Protein AF-A0A5C3KL02-F1 (afdb_monomer)

Sequence (152 aa):
DPYFGQQELANLCSTYLIKAFRCQEQTAKSVALRQPKLPIFIAQVIHITGAPLKVVMAALILLQRFRTLLPEDSHESYSGHSLFMGGLMLACSDPHLQAMVSGNARSAAYWNEISLFSETELDDIFNNLYEELDGNIVVFPSYAAALEKLNN

Solvent-accessible surface area (backbone atoms only — not comparable to full-atom values): 8443 Å² total; per-residue (Å²): 111,84,27,70,88,30,52,70,63,16,46,51,53,40,52,46,39,31,70,77,42,61,21,55,61,67,48,76,64,39,56,75,59,68,46,62,48,36,40,42,40,47,12,47,49,40,60,75,57,60,52,44,70,72,44,56,51,36,10,51,51,52,45,51,54,50,57,72,73,49,64,90,85,60,82,72,69,48,56,40,63,54,52,53,50,26,23,40,46,44,24,48,62,17,80,91,40,39,91,64,43,55,87,54,62,82,38,48,67,56,51,22,76,72,65,61,45,53,46,68,57,48,51,50,41,38,49,53,54,36,57,75,45,72,66,66,53,75,77,66,66,66,59,55,58,50,52,57,64,71,78,108

Nearest PDB structures (foldseek):
  2pk9-assembly1_B  TM=7.103E-01  e=1.381E-02  Saccharomyces cerevisiae
  7kjs-assembly1_B  TM=5.691E-01  e=6.080E-01  Homo sapiens
  7unf-assembly1_7  TM=1.754E-01  e=1.114E+00  Homo sapiens
  3j9t-assembly1_T  TM=2.192E-01  e=6.515E+00  Saccharomyces cerevisiae

Radius of gyration: 15.32 Å; Cα contacts (8 Å, |Δi|>4): 182; chains: 1; bounding box: 38×43×37 Å

Secondary structure (DSSP, 8-state):
-TTTT-HHHHHHHHHHHHHHH---SS-HHHHHTTPPPHHHHHHHHHHHHT--HHHHHHHHHHHHHHHHHS-TT--PPPPHHHHHHHHHHHHHHSTTTGGGS-GGGG-HHHHHHHH---HHHHHHHHHHHHHHTTT-----HHHHHHHHTT--

Mean predicted aligned error: 4.88 Å

Foldseek 3Di:
DLLLPCQVVLCVLLVLCCVLQVEDQDDPVCVVLVHHGRSSLLSQLCVVFVQDPVLQVLLSVLVVVLSVLDDPPDPDHDHSLLSSLQSSLLSCVAPVCVVRTDPCSPPLVVSCVSRVDHSVSSVVSNVVSCVSNVNPSHDCVVVVVVVVVVVD

Structure (mmCIF, N/CA/C/O backbone):
data_AF-A0A5C3KL02-F1
#
_entry.id   AF-A0A5C3KL02-F1
#
loop_
_atom_site.group_PDB
_atom_site.id
_atom_site.type_symbol
_atom_site.label_atom_id
_atom_site.label_alt_id
_atom_site.label_comp_id
_atom_site.label_asym_id
_atom_site.label_entity_id
_atom_site.label_seq_id
_atom_site.pdbx_PDB_ins_code
_atom_site.Cartn_x
_atom_site.Cartn_y
_atom_site.Cartn_z
_atom_site.occupancy
_atom_site.B_iso_or_equiv
_atom_site.auth_seq_id
_atom_site.auth_comp_id
_atom_site.auth_asym_id
_atom_site.auth_atom_id
_atom_site.pdbx_PDB_model_num
ATOM 1 N N . ASP A 1 1 ? 2.722 19.815 -9.055 1.00 93.19 1 ASP A N 1
ATOM 2 C CA . ASP A 1 1 ? 1.354 19.651 -8.503 1.00 93.19 1 ASP A CA 1
ATOM 3 C C . ASP A 1 1 ? 1.407 18.695 -7.304 1.00 93.19 1 ASP A C 1
ATOM 5 O O . ASP A 1 1 ? 2.408 17.996 -7.180 1.00 93.19 1 ASP A O 1
ATOM 9 N N . PRO A 1 2 ? 0.400 18.659 -6.409 1.00 92.31 2 PRO A N 1
ATOM 10 C CA . PRO A 1 2 ? 0.409 17.792 -5.221 1.00 92.31 2 PRO A CA 1
ATOM 11 C C . PRO A 1 2 ? 0.472 16.286 -5.511 1.00 92.31 2 PRO A C 1
ATOM 13 O O . PRO A 1 2 ? 0.789 15.515 -4.611 1.00 92.31 2 PRO A O 1
ATOM 16 N N . TYR A 1 3 ? 0.159 15.870 -6.741 1.00 96.81 3 TYR A N 1
ATOM 17 C CA . TYR A 1 3 ? 0.199 14.479 -7.174 1.00 96.81 3 TYR A CA 1
ATOM 18 C C . TYR A 1 3 ? 1.522 14.103 -7.849 1.00 96.81 3 TYR A C 1
ATOM 20 O O . TYR A 1 3 ? 1.690 12.945 -8.210 1.00 96.81 3 TYR A O 1
ATOM 28 N N . PHE A 1 4 ? 2.462 15.034 -8.043 1.00 95.69 4 PHE A N 1
ATOM 29 C CA . PHE A 1 4 ? 3.753 14.760 -8.690 1.00 95.69 4 PHE A CA 1
ATOM 30 C C . PHE A 1 4 ? 3.607 14.051 -10.054 1.00 95.69 4 PHE A C 1
ATOM 32 O O . PHE A 1 4 ? 4.388 13.163 -10.394 1.00 95.69 4 PHE A O 1
ATOM 39 N N . GLY A 1 5 ? 2.562 14.397 -10.817 1.00 96.00 5 GLY A N 1
ATOM 40 C CA . GLY A 1 5 ? 2.234 13.742 -12.090 1.00 96.00 5 GLY A CA 1
ATOM 41 C C . GLY A 1 5 ? 1.589 12.350 -11.977 1.00 96.00 5 GLY A C 1
ATOM 42 O O . GLY A 1 5 ? 1.306 11.737 -12.999 1.00 96.00 5 GLY A O 1
ATOM 43 N N . GLN A 1 6 ? 1.305 11.854 -10.768 1.00 97.31 6 GLN A N 1
ATOM 44 C CA . GLN A 1 6 ? 0.710 10.533 -10.505 1.00 97.31 6 GLN A CA 1
ATOM 45 C C . GLN A 1 6 ? -0.816 10.573 -10.318 1.00 97.31 6 GLN A C 1
ATOM 47 O O . GLN A 1 6 ? -1.394 9.644 -9.760 1.00 97.31 6 GLN A O 1
ATOM 52 N N . GLN A 1 7 ? -1.494 11.648 -10.737 1.00 97.56 7 GLN A N 1
ATOM 53 C CA . GLN A 1 7 ? -2.900 11.889 -10.386 1.00 97.56 7 GLN A CA 1
ATOM 54 C C . GLN A 1 7 ? -3.844 10.766 -10.826 1.00 97.56 7 GLN A C 1
ATOM 56 O O . GLN A 1 7 ? -4.669 10.313 -10.034 1.00 97.56 7 GLN A O 1
ATOM 61 N N . GLU A 1 8 ? -3.731 10.306 -12.070 1.00 97.50 8 GLU A N 1
ATOM 62 C CA . GLU A 1 8 ? -4.598 9.249 -12.600 1.00 97.50 8 GLU A CA 1
ATOM 63 C C . GLU A 1 8 ? -4.403 7.932 -11.842 1.00 97.50 8 GLU A C 1
ATOM 65 O O . GLU A 1 8 ? -5.371 7.338 -11.363 1.00 97.50 8 GLU A O 1
ATOM 70 N N . LEU A 1 9 ? -3.146 7.517 -11.663 1.00 97.88 9 LEU A N 1
ATOM 71 C CA . LEU A 1 9 ? -2.805 6.276 -10.975 1.00 97.88 9 LEU A CA 1
ATOM 72 C C . LEU A 1 9 ? -3.187 6.322 -9.491 1.00 97.88 9 LEU A C 1
ATOM 74 O O . LEU A 1 9 ? -3.760 5.369 -8.962 1.00 97.88 9 LEU A O 1
ATOM 78 N N . ALA A 1 10 ? -2.928 7.442 -8.823 1.00 98.31 10 ALA A N 1
ATOM 79 C CA . ALA A 1 10 ? -3.274 7.626 -7.423 1.00 98.31 10 ALA A CA 1
ATOM 80 C C . ALA A 1 10 ? -4.787 7.615 -7.185 1.00 98.31 10 ALA A C 1
ATOM 82 O O . ALA A 1 10 ? -5.248 6.996 -6.226 1.00 98.31 10 ALA A O 1
ATOM 83 N N . ASN A 1 11 ? -5.563 8.243 -8.074 1.00 98.19 11 ASN A N 1
ATOM 84 C CA . ASN A 1 11 ? -7.024 8.225 -8.004 1.00 98.19 11 ASN A CA 1
ATOM 85 C C . ASN A 1 11 ? -7.604 6.840 -8.297 1.00 98.19 11 ASN A C 1
ATOM 87 O O . ASN A 1 11 ? -8.580 6.448 -7.657 1.00 98.19 11 ASN A O 1
ATOM 91 N N . LEU A 1 12 ? -7.005 6.085 -9.223 1.00 98.31 12 LEU A N 1
ATOM 92 C CA . LEU A 1 12 ? -7.374 4.690 -9.466 1.00 98.31 12 LEU A CA 1
ATOM 93 C C . LEU A 1 12 ? -7.191 3.857 -8.190 1.00 98.31 12 LEU A C 1
ATOM 95 O O . LEU A 1 12 ? -8.131 3.194 -7.745 1.00 98.31 12 LEU A O 1
ATOM 99 N N . CYS A 1 13 ? -6.007 3.941 -7.578 1.00 98.50 13 CYS A N 1
ATOM 100 C CA . CYS A 1 13 ? -5.686 3.207 -6.357 1.00 98.50 13 CYS A CA 1
ATOM 101 C C . CYS A 1 13 ? -6.604 3.616 -5.196 1.00 98.50 13 CYS A C 1
ATOM 103 O O . CYS A 1 13 ? -7.216 2.755 -4.568 1.00 98.50 13 CYS A O 1
ATOM 105 N N . SER A 1 14 ? -6.755 4.917 -4.926 1.00 98.31 14 SER A N 1
ATOM 106 C CA . SER A 1 14 ? -7.583 5.401 -3.813 1.00 98.31 14 SER A CA 1
ATOM 107 C C . SER A 1 14 ? -9.056 5.026 -3.989 1.00 98.31 14 SER A C 1
ATOM 109 O O . SER A 1 14 ? -9.677 4.536 -3.048 1.00 98.31 14 SER A O 1
ATOM 111 N N . THR A 1 15 ? -9.604 5.171 -5.201 1.00 98.12 15 THR A N 1
ATOM 112 C CA . THR A 1 15 ? -10.994 4.803 -5.509 1.00 98.12 15 THR A CA 1
ATOM 113 C C . THR A 1 15 ? -11.229 3.314 -5.298 1.00 98.12 15 THR A C 1
ATOM 115 O O . THR A 1 15 ? -12.259 2.932 -4.740 1.00 98.12 15 THR A O 1
ATOM 118 N N . TYR A 1 16 ? -10.284 2.472 -5.726 1.00 97.88 16 TYR A N 1
ATOM 119 C CA . TYR A 1 16 ? -10.351 1.036 -5.488 1.00 97.88 16 TYR A CA 1
ATOM 120 C C . TYR A 1 16 ? -10.384 0.724 -3.987 1.00 97.88 16 TYR A C 1
ATOM 122 O O . TYR A 1 16 ? -11.303 0.040 -3.539 1.00 97.88 16 TYR A O 1
ATOM 130 N N . LEU A 1 17 ? -9.455 1.280 -3.201 1.00 97.44 17 LEU A N 1
ATOM 131 C CA . LEU A 1 17 ? -9.375 1.034 -1.756 1.00 97.44 17 LEU A CA 1
ATOM 132 C C . LEU A 1 17 ? -10.655 1.466 -1.031 1.00 97.44 17 LEU A C 1
ATOM 134 O O . LEU A 1 17 ? -11.220 0.704 -0.249 1.00 97.44 17 LEU A O 1
ATOM 138 N N . ILE A 1 18 ? -11.164 2.659 -1.344 1.00 96.12 18 ILE A N 1
ATOM 139 C CA . ILE A 1 18 ? -12.400 3.189 -0.755 1.00 96.12 18 ILE A CA 1
ATOM 140 C C . ILE A 1 18 ? -13.591 2.286 -1.088 1.00 96.12 18 ILE A C 1
ATOM 142 O O . ILE A 1 18 ? -14.383 1.965 -0.205 1.00 96.12 18 ILE A O 1
ATOM 146 N N . LYS A 1 19 ? -13.727 1.839 -2.341 1.00 94.62 19 LYS A N 1
ATOM 147 C CA . LYS A 1 19 ? -14.871 1.011 -2.752 1.00 94.62 19 LYS A CA 1
ATOM 148 C C . LYS A 1 19 ? -14.783 -0.427 -2.245 1.00 94.62 19 LYS A C 1
ATOM 150 O O . LYS A 1 19 ? -15.787 -0.959 -1.783 1.00 94.62 19 LYS A O 1
ATOM 155 N N . ALA A 1 20 ? -13.613 -1.053 -2.338 1.00 94.44 20 ALA A N 1
ATOM 156 C CA . ALA A 1 20 ? -13.433 -2.464 -2.003 1.00 94.44 20 ALA A CA 1
ATOM 157 C C . ALA A 1 20 ? -13.397 -2.707 -0.486 1.00 94.44 20 ALA A C 1
ATOM 159 O O . ALA A 1 20 ? -13.959 -3.697 -0.018 1.00 94.44 20 ALA A O 1
ATOM 160 N N . PHE A 1 21 ? -12.787 -1.790 0.272 1.00 94.56 21 PHE A N 1
ATOM 161 C CA . PHE A 1 21 ? -12.525 -1.943 1.709 1.00 94.56 21 PHE A CA 1
ATOM 162 C C . PHE A 1 21 ? -13.256 -0.924 2.586 1.00 94.56 21 PHE A C 1
ATOM 164 O O . PHE A 1 21 ? -13.016 -0.868 3.791 1.00 94.56 21 PHE A O 1
ATOM 171 N N . ARG A 1 22 ? -14.130 -0.094 1.995 1.00 93.06 22 ARG A N 1
ATOM 172 C CA . ARG A 1 22 ? -14.873 0.967 2.700 1.00 93.06 22 ARG A CA 1
ATOM 173 C C . ARG A 1 22 ? -13.950 1.944 3.445 1.00 93.06 22 ARG A C 1
ATOM 175 O O . ARG A 1 22 ? -14.338 2.524 4.456 1.00 93.06 22 ARG A O 1
ATOM 182 N N . CYS A 1 23 ? -12.726 2.132 2.945 1.00 94.06 23 CYS A N 1
ATOM 183 C CA . CYS A 1 23 ? -11.751 3.032 3.548 1.00 94.06 23 CYS A CA 1
ATOM 184 C C . CYS A 1 23 ? -12.234 4.483 3.527 1.00 94.06 23 CYS A C 1
ATOM 186 O O . CYS A 1 23 ? -12.869 4.939 2.576 1.00 94.06 23 CYS A O 1
ATOM 188 N N . GLN A 1 24 ? -11.833 5.244 4.539 1.00 92.88 24 GLN A N 1
ATOM 189 C CA . GLN A 1 24 ? -11.955 6.698 4.523 1.00 92.88 24 GLN A CA 1
ATOM 190 C C . GLN A 1 24 ? -10.754 7.316 3.797 1.00 92.88 24 GLN A C 1
ATOM 192 O O . GLN A 1 24 ? -9.626 6.847 3.947 1.00 92.88 24 GLN A O 1
ATOM 197 N N . GLU A 1 25 ? -10.971 8.409 3.057 1.00 93.06 25 GLU A N 1
ATOM 198 C CA . GLU A 1 25 ? -9.872 9.183 2.447 1.00 93.06 25 GLU A CA 1
ATOM 199 C C . GLU A 1 25 ? -8.891 9.740 3.484 1.00 93.06 25 GLU A C 1
ATOM 201 O O . GLU A 1 25 ? -7.730 10.013 3.171 1.00 93.06 25 GLU A O 1
ATOM 206 N N . GLN A 1 26 ? -9.369 9.955 4.707 1.00 93.00 26 GLN A N 1
ATOM 207 C CA . GLN A 1 26 ? -8.582 10.445 5.820 1.00 93.00 26 GLN A CA 1
ATOM 208 C C . GLN A 1 26 ? -9.166 9.891 7.122 1.00 93.00 26 GLN A C 1
ATOM 210 O O . GLN A 1 26 ? -10.361 10.020 7.375 1.00 93.00 26 GLN A O 1
ATOM 215 N N . THR A 1 27 ? -8.321 9.269 7.938 1.00 92.75 27 THR A N 1
ATOM 216 C CA . THR A 1 27 ? -8.663 8.730 9.263 1.00 92.75 27 THR A CA 1
ATOM 217 C C . THR A 1 27 ? -8.089 9.619 10.367 1.00 92.75 27 THR A C 1
ATOM 219 O O . THR A 1 27 ? -7.119 10.347 10.134 1.00 92.75 27 THR A O 1
ATOM 222 N N . ALA A 1 28 ? -8.609 9.521 11.596 1.00 93.06 28 ALA A N 1
ATOM 223 C CA . ALA A 1 28 ? -8.041 10.234 12.749 1.00 93.06 28 ALA A CA 1
ATOM 224 C C . ALA A 1 28 ? -6.537 9.947 12.933 1.00 93.06 28 ALA A C 1
ATOM 226 O O . ALA A 1 28 ? -5.758 10.857 13.214 1.00 93.06 28 ALA A O 1
ATOM 227 N N . LYS A 1 29 ? -6.119 8.698 12.681 1.00 92.44 29 LYS A N 1
ATOM 228 C CA . LYS A 1 29 ? -4.711 8.285 12.706 1.00 92.44 29 LYS A CA 1
ATOM 229 C C . LYS A 1 29 ? -3.882 9.008 11.645 1.00 92.44 29 LYS A C 1
ATOM 231 O O . LYS A 1 29 ? -2.852 9.580 11.980 1.00 92.44 29 LYS A O 1
ATOM 236 N N . SER A 1 30 ? -4.351 9.053 10.395 1.00 93.19 30 SER A N 1
ATOM 237 C CA . SER A 1 30 ? -3.635 9.759 9.320 1.00 93.19 30 SER A CA 1
ATOM 238 C C . SER A 1 30 ? -3.473 11.256 9.610 1.00 93.19 30 SER A C 1
ATOM 240 O O . SER A 1 30 ? -2.416 11.824 9.353 1.00 93.19 30 SER A O 1
ATOM 242 N N . VAL A 1 31 ? -4.476 11.886 10.237 1.00 95.12 31 VAL A N 1
ATOM 243 C CA . VAL A 1 31 ? -4.385 13.286 10.683 1.00 95.12 31 VAL A CA 1
ATOM 244 C C . VAL A 1 31 ? -3.331 13.445 11.779 1.00 95.12 31 VAL A C 1
ATOM 246 O O . VAL A 1 31 ? -2.508 14.356 11.698 1.00 95.12 31 VAL A O 1
ATOM 249 N N . ALA A 1 32 ? -3.319 12.556 12.776 1.00 95.31 32 ALA A N 1
ATOM 250 C CA . ALA A 1 32 ? -2.341 12.588 13.864 1.00 95.31 32 ALA A CA 1
ATOM 251 C C . ALA A 1 32 ? -0.898 12.409 13.356 1.00 95.31 32 ALA A C 1
ATOM 253 O O . ALA A 1 32 ? -0.003 13.134 13.790 1.00 95.31 32 ALA A O 1
ATOM 254 N N . LEU A 1 33 ? -0.695 11.518 12.380 1.00 93.94 33 LEU A N 1
ATOM 255 C CA . LEU A 1 33 ? 0.588 11.299 11.701 1.00 93.94 33 LEU A CA 1
ATOM 256 C C . LEU A 1 33 ? 0.938 12.396 10.682 1.00 93.94 33 LEU A C 1
ATOM 258 O O . LEU A 1 33 ? 1.993 12.336 10.060 1.00 93.94 33 LEU A O 1
ATOM 262 N N . ARG A 1 34 ? 0.070 13.401 10.494 1.00 95.75 34 ARG A N 1
ATOM 263 C CA . ARG A 1 34 ? 0.214 14.465 9.483 1.00 95.75 34 ARG A CA 1
ATOM 264 C C . ARG A 1 34 ? 0.346 13.934 8.049 1.00 95.75 34 ARG A C 1
ATOM 266 O O . ARG A 1 34 ? 0.926 14.597 7.191 1.00 95.75 34 ARG A O 1
ATOM 273 N N . GLN A 1 35 ? -0.228 12.766 7.778 1.00 96.25 35 GLN A N 1
ATOM 274 C CA . GLN A 1 35 ? -0.329 12.215 6.433 1.00 96.25 35 GLN A CA 1
ATOM 275 C C . GLN A 1 35 ? -1.375 13.006 5.628 1.00 96.25 35 GLN A C 1
ATOM 277 O O . GLN A 1 35 ? -2.430 13.380 6.163 1.00 96.25 35 GLN A O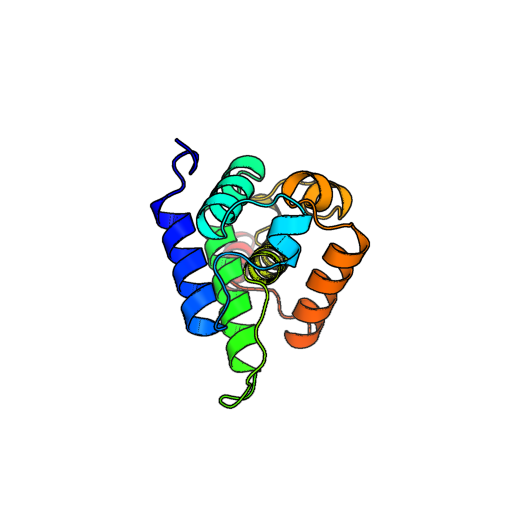 1
ATOM 282 N N . PRO A 1 36 ? -1.135 13.262 4.330 1.00 96.81 36 PRO A N 1
ATOM 283 C CA . PRO A 1 36 ? -2.143 13.875 3.481 1.00 96.81 36 PRO A CA 1
ATOM 284 C C . PRO A 1 36 ? -3.286 12.891 3.195 1.00 96.81 36 PRO A C 1
ATOM 286 O O . PRO A 1 36 ? -3.232 11.706 3.535 1.00 96.81 36 PRO A O 1
ATOM 289 N N . LYS A 1 37 ? -4.341 13.382 2.536 1.00 97.44 37 LYS A N 1
ATOM 290 C CA . LYS A 1 37 ? -5.445 12.528 2.075 1.00 97.44 37 LYS A CA 1
ATOM 291 C C . LYS A 1 37 ? -4.924 11.378 1.215 1.00 97.44 37 LYS A C 1
ATOM 293 O O . LYS A 1 37 ? -3.981 11.563 0.448 1.00 97.44 37 LYS A O 1
ATOM 298 N N . LEU A 1 38 ? -5.596 10.233 1.296 1.00 98.19 38 LEU A N 1
ATOM 299 C CA . LEU A 1 38 ? -5.229 8.980 0.637 1.00 98.19 38 LEU A CA 1
ATOM 300 C C . LEU A 1 38 ? -4.727 9.127 -0.816 1.00 98.19 38 LEU A C 1
ATOM 302 O O . LEU A 1 38 ? -3.634 8.644 -1.090 1.00 98.19 38 LEU A O 1
ATOM 306 N N . PRO A 1 39 ? -5.430 9.803 -1.749 1.00 98.31 39 PRO A N 1
ATOM 307 C CA . PRO A 1 39 ? -4.928 9.957 -3.119 1.00 98.31 39 PRO A CA 1
ATOM 308 C C . PRO A 1 39 ? -3.590 10.716 -3.197 1.00 98.31 39 PRO A C 1
ATOM 310 O O . PRO A 1 39 ? -2.694 10.321 -3.935 1.00 98.31 39 PRO A O 1
ATOM 313 N N . ILE A 1 40 ? -3.404 11.768 -2.398 1.00 98.38 40 ILE A N 1
ATOM 314 C CA . ILE A 1 40 ? -2.143 12.526 -2.361 1.00 98.38 40 ILE A CA 1
ATOM 315 C C . ILE A 1 40 ? -1.027 11.699 -1.723 1.00 98.38 40 ILE A C 1
ATOM 317 O O . ILE A 1 40 ? 0.099 11.705 -2.212 1.00 98.38 40 ILE A O 1
ATOM 321 N N . PHE A 1 41 ? -1.350 10.959 -0.663 1.00 98.44 41 PHE A N 1
ATOM 322 C CA . PHE A 1 41 ? -0.416 10.042 -0.018 1.00 98.44 41 PHE A CA 1
ATOM 323 C C . PHE A 1 41 ? 0.089 8.991 -1.011 1.00 98.44 41 PHE A C 1
ATOM 325 O O . PHE A 1 41 ? 1.291 8.853 -1.197 1.00 98.44 41 PHE A O 1
ATOM 332 N N . ILE A 1 42 ? -0.818 8.316 -1.724 1.00 98.50 42 ILE A N 1
ATOM 333 C CA . ILE A 1 42 ? -0.465 7.311 -2.736 1.00 98.50 42 ILE A CA 1
ATOM 334 C C . ILE A 1 42 ? 0.446 7.909 -3.811 1.00 98.50 42 ILE A C 1
ATOM 336 O O . ILE A 1 42 ? 1.472 7.319 -4.148 1.00 98.50 42 ILE A O 1
ATOM 340 N N . ALA A 1 43 ? 0.107 9.094 -4.322 1.00 98.38 43 ALA A N 1
ATOM 341 C CA . ALA A 1 43 ? 0.924 9.785 -5.311 1.00 98.38 43 ALA A CA 1
ATOM 3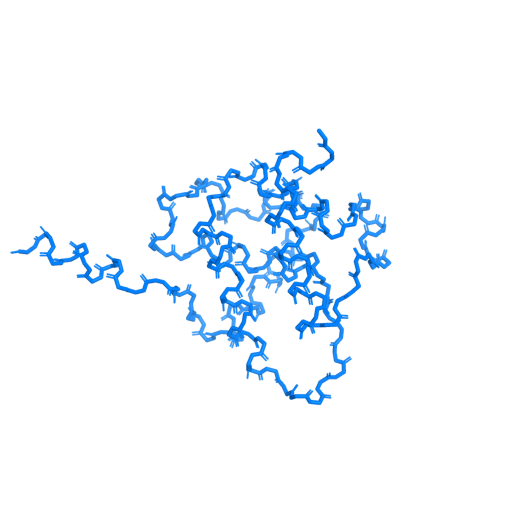42 C C . ALA A 1 43 ? 2.348 10.075 -4.808 1.00 98.38 43 ALA A C 1
ATOM 344 O O . ALA A 1 43 ? 3.314 9.836 -5.533 1.00 98.38 43 ALA A O 1
ATOM 345 N N . GLN A 1 44 ? 2.480 10.542 -3.562 1.00 97.69 44 GLN A N 1
ATOM 346 C CA . GLN A 1 44 ? 3.773 10.781 -2.918 1.00 97.69 44 GLN A CA 1
ATOM 347 C C . GLN A 1 44 ? 4.584 9.495 -2.774 1.00 97.69 44 GLN A C 1
ATOM 349 O O . GLN A 1 44 ? 5.751 9.478 -3.158 1.00 97.69 44 GLN A O 1
ATOM 354 N N . VAL A 1 45 ? 3.971 8.413 -2.286 1.00 97.62 45 VAL A N 1
ATOM 355 C CA . VAL A 1 45 ? 4.651 7.120 -2.134 1.00 97.62 45 VAL A CA 1
ATOM 356 C C . VAL A 1 45 ? 5.147 6.609 -3.488 1.00 97.62 45 VAL A C 1
ATOM 358 O O . VAL A 1 45 ? 6.315 6.244 -3.609 1.00 97.62 45 VAL A O 1
ATOM 361 N N . ILE A 1 46 ? 4.309 6.630 -4.531 1.00 97.31 46 ILE A N 1
ATOM 362 C CA . ILE A 1 46 ? 4.702 6.196 -5.884 1.00 97.31 46 ILE A CA 1
ATOM 363 C C . ILE A 1 46 ? 5.852 7.058 -6.416 1.00 97.31 46 ILE A C 1
ATOM 365 O O . ILE A 1 46 ? 6.822 6.532 -6.959 1.00 97.31 46 ILE A O 1
ATOM 369 N N . HIS A 1 47 ? 5.770 8.378 -6.233 1.00 96.44 47 HIS A N 1
ATOM 370 C CA . HIS A 1 47 ? 6.804 9.300 -6.688 1.00 96.44 47 HIS A CA 1
ATOM 371 C C . HIS A 1 47 ? 8.149 9.066 -5.986 1.00 96.44 47 HIS A C 1
ATOM 373 O O . HIS A 1 47 ? 9.167 8.941 -6.662 1.00 96.44 47 HIS A O 1
ATOM 379 N N . ILE A 1 48 ? 8.155 8.966 -4.651 1.00 94.88 48 ILE A N 1
ATOM 380 C CA . ILE A 1 48 ? 9.379 8.804 -3.850 1.00 94.88 48 ILE A CA 1
ATOM 381 C C . ILE A 1 48 ? 10.018 7.431 -4.082 1.00 94.88 48 ILE A C 1
ATOM 383 O O . ILE A 1 48 ? 11.239 7.318 -4.174 1.00 94.88 48 ILE A O 1
ATOM 387 N N . THR A 1 49 ? 9.202 6.383 -4.198 1.00 94.62 49 THR A N 1
ATOM 388 C CA . THR A 1 49 ? 9.706 5.023 -4.446 1.00 94.62 49 THR A CA 1
ATOM 389 C C . THR A 1 49 ? 10.180 4.811 -5.879 1.00 94.62 49 THR A C 1
ATOM 391 O O . THR A 1 49 ? 10.939 3.877 -6.136 1.00 94.62 49 THR A O 1
ATOM 394 N N . GLY A 1 50 ? 9.719 5.640 -6.821 1.00 94.31 50 GLY A N 1
ATOM 395 C CA . GLY A 1 50 ? 9.917 5.407 -8.248 1.00 94.31 50 GLY A CA 1
ATOM 396 C C . GLY A 1 50 ? 9.267 4.105 -8.729 1.00 94.31 50 GLY A C 1
ATOM 397 O O . GLY A 1 50 ? 9.681 3.566 -9.755 1.00 94.31 50 GLY A O 1
ATOM 398 N N . ALA A 1 51 ? 8.287 3.573 -7.985 1.00 93.94 51 ALA A N 1
ATOM 399 C CA . ALA A 1 51 ? 7.676 2.287 -8.287 1.00 93.94 51 ALA A CA 1
ATOM 400 C C . ALA A 1 51 ? 7.012 2.326 -9.676 1.00 93.94 51 ALA A C 1
ATOM 402 O O . ALA A 1 51 ? 6.131 3.158 -9.919 1.00 93.94 51 ALA A O 1
ATOM 403 N N . PRO A 1 52 ? 7.389 1.430 -10.606 1.00 94.94 52 PRO A N 1
ATOM 404 C CA . PRO A 1 52 ? 6.778 1.409 -11.923 1.00 94.94 52 PRO A CA 1
ATOM 405 C C . PRO A 1 52 ? 5.330 0.927 -11.834 1.00 94.94 52 PRO A C 1
ATOM 407 O O . PRO A 1 52 ? 4.964 0.162 -10.938 1.00 94.94 52 PRO A O 1
ATOM 410 N N . LEU A 1 53 ? 4.516 1.293 -12.830 1.00 95.75 53 LEU A N 1
ATOM 411 C CA . LEU A 1 53 ? 3.098 0.918 -12.905 1.00 95.75 53 LEU A CA 1
ATOM 412 C C . LEU A 1 53 ? 2.867 -0.581 -12.655 1.00 95.75 53 LEU A C 1
ATOM 414 O O . LEU A 1 53 ? 1.930 -0.948 -11.958 1.00 95.75 53 LEU A O 1
ATOM 418 N N . LYS A 1 54 ? 3.746 -1.454 -13.167 1.00 95.50 54 LYS A N 1
ATOM 419 C CA . LYS A 1 54 ? 3.660 -2.909 -12.960 1.00 95.50 54 LYS A CA 1
ATOM 4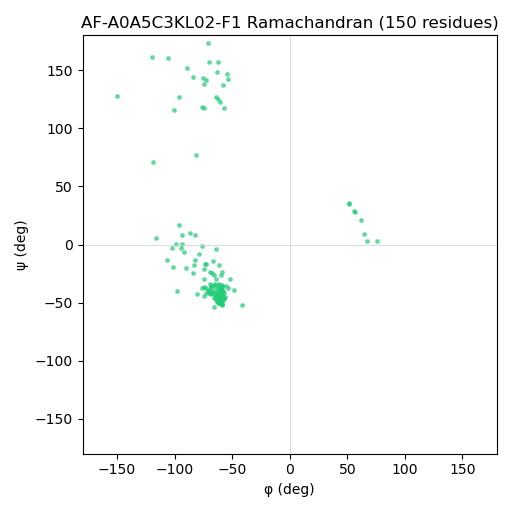20 C C . LYS A 1 54 ? 3.676 -3.306 -11.475 1.00 95.50 54 LYS A C 1
ATOM 422 O O . LYS A 1 54 ? 2.918 -4.191 -11.092 1.00 95.50 54 LYS A O 1
ATOM 427 N N . VAL A 1 55 ? 4.496 -2.649 -10.652 1.00 96.69 55 VAL A N 1
ATOM 428 C CA . VAL A 1 55 ? 4.595 -2.899 -9.201 1.00 96.69 55 VAL A CA 1
ATOM 429 C C . VAL A 1 55 ? 3.365 -2.354 -8.477 1.00 96.69 55 VAL A C 1
ATOM 431 O O . VAL A 1 55 ? 2.781 -3.049 -7.651 1.00 96.69 55 VAL A O 1
ATOM 434 N N . VAL A 1 56 ? 2.898 -1.159 -8.850 1.00 97.94 56 VAL A N 1
ATOM 435 C CA . VAL A 1 56 ? 1.671 -0.575 -8.277 1.00 97.94 56 VAL A CA 1
ATOM 436 C C . VAL A 1 56 ? 0.445 -1.439 -8.593 1.00 97.94 56 VAL A C 1
ATOM 438 O O . VAL A 1 56 ? -0.382 -1.697 -7.723 1.00 97.94 56 VAL A O 1
ATOM 441 N N . MET A 1 57 ? 0.343 -1.960 -9.817 1.00 97.62 57 MET A N 1
ATOM 442 C CA . MET A 1 57 ? -0.743 -2.867 -10.196 1.00 97.62 57 MET A CA 1
ATOM 443 C C . MET A 1 57 ? -0.638 -4.218 -9.479 1.00 97.62 57 MET A C 1
ATOM 445 O O . MET A 1 57 ? -1.664 -4.771 -9.091 1.00 97.62 57 MET A O 1
ATOM 449 N N . ALA A 1 58 ? 0.576 -4.730 -9.245 1.00 97.38 58 ALA A N 1
ATOM 450 C CA . ALA A 1 58 ? 0.772 -5.926 -8.428 1.00 97.38 58 ALA A CA 1
ATOM 451 C C . ALA A 1 58 ? 0.256 -5.733 -6.997 1.00 97.38 58 ALA A C 1
ATOM 453 O O . ALA A 1 58 ? -0.458 -6.599 -6.493 1.00 97.38 58 ALA A O 1
ATOM 454 N N . ALA A 1 59 ? 0.523 -4.573 -6.391 1.00 98.25 59 ALA A N 1
ATOM 455 C CA . ALA A 1 59 ? -0.006 -4.224 -5.077 1.00 98.25 59 ALA A CA 1
ATOM 456 C C . ALA A 1 59 ? -1.542 -4.285 -5.0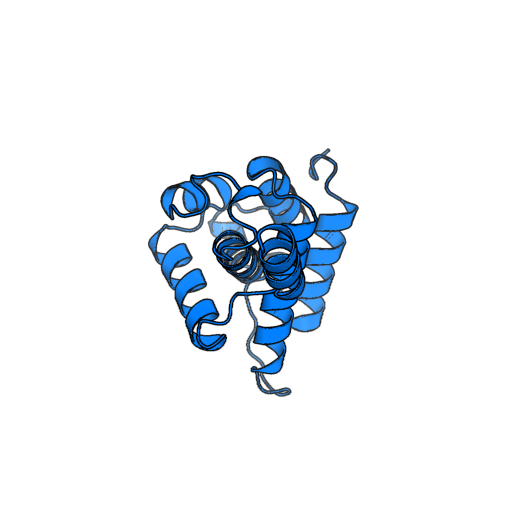43 1.00 98.25 59 ALA A C 1
ATOM 458 O O . ALA A 1 59 ? -2.118 -4.911 -4.156 1.00 98.25 59 ALA A O 1
ATOM 459 N N . LEU A 1 60 ? -2.219 -3.705 -6.043 1.00 98.25 60 LEU A N 1
ATOM 460 C CA . LEU A 1 60 ? -3.683 -3.760 -6.125 1.00 98.25 60 LEU A CA 1
ATOM 461 C C . LEU A 1 60 ? -4.216 -5.186 -6.323 1.00 98.25 60 LEU A C 1
ATOM 463 O O . LEU A 1 60 ? -5.243 -5.529 -5.745 1.00 98.25 60 LEU A O 1
ATOM 467 N N . ILE A 1 61 ? -3.525 -6.030 -7.096 1.00 97.75 61 ILE A N 1
ATOM 468 C CA . ILE A 1 61 ? -3.919 -7.435 -7.290 1.00 97.75 61 ILE A CA 1
ATOM 469 C C . ILE A 1 61 ? -3.786 -8.228 -5.983 1.00 97.75 61 ILE A C 1
ATOM 471 O O . ILE A 1 61 ? -4.671 -9.021 -5.663 1.00 97.75 61 ILE A O 1
ATOM 475 N N . LEU A 1 62 ? -2.721 -8.007 -5.208 1.00 98.19 62 LEU A N 1
ATOM 476 C CA . LEU A 1 62 ? -2.552 -8.636 -3.893 1.00 98.19 62 LEU A CA 1
ATOM 477 C C . LEU A 1 62 ? -3.663 -8.212 -2.931 1.00 98.19 62 LEU A C 1
ATOM 479 O O . LEU A 1 62 ? -4.265 -9.060 -2.278 1.00 98.19 62 LEU A O 1
ATOM 483 N N . LEU A 1 63 ? -4.013 -6.926 -2.919 1.00 98.00 63 LEU A N 1
ATOM 484 C CA . LEU A 1 63 ? -5.145 -6.437 -2.133 1.00 98.00 63 LEU A CA 1
ATOM 485 C C . LEU A 1 63 ? -6.480 -7.000 -2.634 1.00 98.00 63 LEU A C 1
ATOM 487 O O . LEU A 1 63 ? -7.348 -7.313 -1.828 1.00 98.00 63 LEU A O 1
ATOM 491 N N . GLN A 1 64 ? -6.646 -7.219 -3.937 1.00 96.81 64 GLN A N 1
ATOM 492 C CA . GLN A 1 64 ? -7.830 -7.897 -4.459 1.00 96.81 64 GLN A CA 1
ATOM 493 C C . GLN A 1 64 ? -7.920 -9.342 -3.966 1.00 96.81 64 GLN A C 1
ATOM 495 O O . GLN A 1 64 ? -9.004 -9.756 -3.560 1.00 96.81 64 GLN A O 1
ATOM 500 N N . ARG A 1 65 ? -6.807 -10.086 -3.944 1.00 97.00 65 ARG A N 1
ATOM 501 C CA . ARG A 1 65 ? -6.763 -11.433 -3.349 1.00 97.00 65 ARG A CA 1
ATOM 502 C C . ARG A 1 65 ? -7.131 -11.380 -1.869 1.00 97.00 65 ARG A C 1
ATOM 504 O O . ARG A 1 65 ? -8.042 -12.090 -1.458 1.00 97.00 65 ARG A O 1
ATOM 511 N N . PHE A 1 66 ? -6.522 -10.472 -1.109 1.00 96.44 66 PHE A N 1
ATOM 512 C CA . PHE A 1 66 ? -6.855 -10.277 0.301 1.00 96.44 66 PHE A CA 1
ATOM 513 C C . PHE A 1 66 ? -8.351 -9.981 0.491 1.00 96.44 66 PHE A C 1
ATOM 515 O O . PHE A 1 66 ? -9.021 -10.627 1.290 1.00 96.44 66 PHE A O 1
ATOM 522 N N . ARG A 1 67 ? -8.932 -9.097 -0.331 1.00 95.12 67 ARG A N 1
ATOM 523 C CA . ARG A 1 67 ? -10.363 -8.776 -0.262 1.00 95.12 67 ARG A CA 1
ATOM 524 C C . ARG A 1 67 ? -11.262 -9.997 -0.458 1.00 95.12 67 ARG A C 1
ATOM 526 O O . ARG A 1 67 ? -12.330 -10.028 0.150 1.00 95.12 67 ARG A O 1
ATOM 533 N N . THR A 1 68 ? -10.868 -10.956 -1.298 1.00 94.81 68 THR A N 1
ATOM 534 C CA . THR A 1 68 ? -11.652 -12.183 -1.541 1.00 94.81 68 THR A CA 1
ATOM 535 C C . THR A 1 68 ? -11.627 -13.174 -0.380 1.00 94.81 68 THR A C 1
ATOM 537 O O . THR A 1 68 ? -12.487 -14.046 -0.331 1.00 94.81 68 THR A O 1
ATOM 540 N N . LEU A 1 69 ? -10.678 -13.033 0.547 1.00 93.56 69 LEU A N 1
ATOM 541 C CA . LEU A 1 69 ? -10.598 -13.854 1.757 1.00 93.56 69 LEU A CA 1
ATOM 542 C C . LEU A 1 69 ? -11.501 -13.318 2.875 1.00 93.56 69 LEU A C 1
ATOM 544 O O . LEU A 1 69 ? -11.941 -14.073 3.737 1.00 93.56 69 LEU A O 1
ATOM 548 N N . LEU A 1 70 ? -11.817 -12.020 2.837 1.00 91.62 70 LEU A N 1
ATOM 549 C CA . LEU A 1 70 ? -12.679 -11.384 3.825 1.00 91.62 70 LEU A CA 1
ATOM 550 C C . LEU A 1 70 ? -14.156 -11.760 3.615 1.00 91.62 70 LEU A C 1
ATOM 552 O O . LEU A 1 70 ? -14.639 -11.691 2.478 1.00 91.62 70 LEU A O 1
ATOM 556 N N . PRO A 1 71 ? -14.916 -12.043 4.693 1.00 89.75 71 PRO A N 1
ATOM 557 C CA . PRO A 1 71 ? -16.359 -12.261 4.609 1.00 89.75 71 PRO A CA 1
ATOM 558 C C . PRO A 1 71 ? -17.079 -11.097 3.912 1.00 89.75 71 PRO A C 1
ATOM 560 O O . PRO A 1 71 ? -16.738 -9.931 4.122 1.00 89.75 71 PRO A O 1
ATOM 563 N N . GLU A 1 72 ? -18.103 -11.382 3.101 1.00 82.25 72 GLU A N 1
ATOM 564 C CA . GLU A 1 72 ? -18.866 -1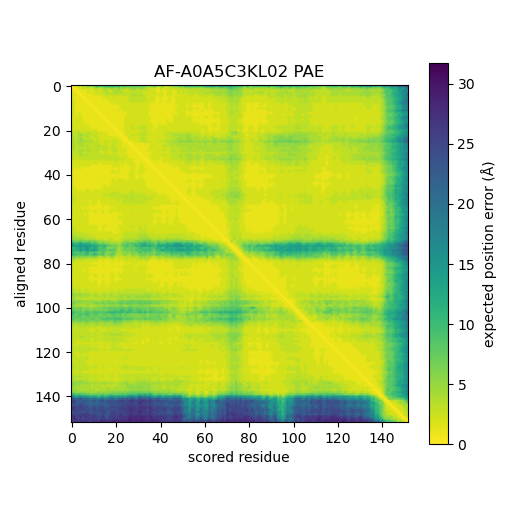0.334 2.396 1.00 82.25 72 GLU A CA 1
ATOM 565 C C . GLU A 1 72 ? -19.559 -9.361 3.363 1.00 82.25 72 GLU A C 1
ATOM 567 O O . GLU A 1 72 ? -19.611 -8.156 3.099 1.00 82.25 72 GLU A O 1
ATOM 572 N N . ASP A 1 73 ? -19.991 -9.875 4.516 1.00 81.44 73 ASP A N 1
ATOM 573 C CA . ASP A 1 73 ? -20.661 -9.125 5.579 1.00 81.44 73 ASP A CA 1
ATOM 574 C C . ASP A 1 73 ? -19.690 -8.474 6.574 1.00 81.44 73 ASP A C 1
ATOM 576 O O . ASP A 1 73 ? -20.112 -7.966 7.617 1.00 81.44 73 ASP A O 1
ATOM 580 N N . SER A 1 74 ? -18.380 -8.468 6.292 1.00 76.94 74 SER A N 1
ATOM 581 C CA . SER A 1 74 ? -17.442 -7.801 7.189 1.00 76.94 74 SER A CA 1
ATOM 582 C C . SER A 1 74 ? -17.754 -6.297 7.253 1.00 76.94 74 SER A C 1
ATOM 584 O O . SER A 1 74 ? -17.871 -5.576 6.253 1.00 76.94 74 SER A O 1
ATOM 586 N N . HIS A 1 75 ? -17.945 -5.812 8.478 1.00 73.31 75 HIS A N 1
ATOM 587 C CA . HIS A 1 75 ? -18.103 -4.389 8.781 1.00 73.31 75 HIS A CA 1
ATOM 588 C C . HIS A 1 75 ? -16.767 -3.739 9.160 1.00 73.31 75 HIS A C 1
ATOM 590 O O . HIS A 1 75 ? -16.739 -2.588 9.597 1.00 73.31 75 HIS A O 1
ATOM 596 N N . GLU A 1 76 ? -15.663 -4.470 8.996 1.00 77.88 76 GLU A N 1
ATOM 597 C CA . GLU A 1 76 ? -14.324 -3.973 9.263 1.00 77.88 76 GLU A CA 1
ATOM 598 C C . GLU A 1 76 ? -13.988 -2.830 8.305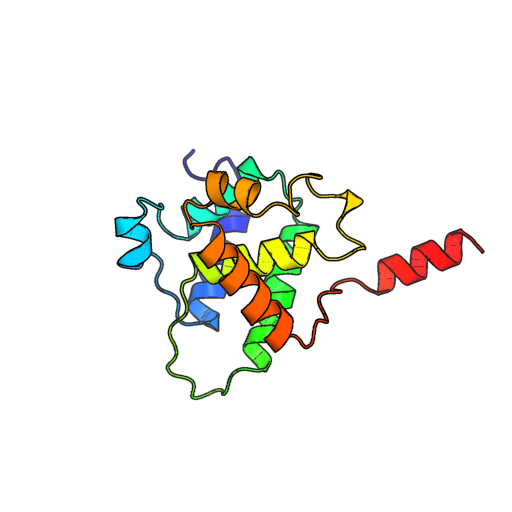 1.00 77.88 76 GLU A C 1
ATOM 600 O O . GLU A 1 76 ? -14.118 -2.935 7.085 1.00 77.88 76 GLU A O 1
ATOM 605 N N . SER A 1 77 ? -13.575 -1.704 8.882 1.00 76.31 77 SER A N 1
ATOM 606 C CA . SER A 1 77 ? -13.084 -0.553 8.136 1.00 76.31 77 SER A CA 1
ATOM 607 C C . SER A 1 77 ? -11.567 -0.563 8.189 1.00 76.31 77 SER A C 1
ATOM 609 O O . SER A 1 77 ? -10.978 -0.361 9.252 1.00 76.31 77 SER A O 1
ATOM 611 N N . TYR A 1 78 ? -10.932 -0.718 7.034 1.00 85.62 78 TYR A N 1
ATOM 612 C CA . TYR A 1 78 ? -9.478 -0.685 6.929 1.00 85.62 78 TYR A CA 1
ATOM 613 C C . TYR A 1 78 ? -8.964 0.738 6.689 1.00 85.62 78 TYR A C 1
ATOM 615 O O . TYR A 1 78 ? -9.628 1.584 6.084 1.00 85.62 78 TYR A O 1
ATOM 623 N N . SER A 1 79 ? -7.738 1.005 7.135 1.00 93.81 79 SER A N 1
ATOM 624 C CA . SER A 1 79 ? -7.005 2.220 6.775 1.00 93.81 79 SER A CA 1
ATOM 625 C C . SER A 1 79 ? -6.503 2.103 5.336 1.00 93.81 79 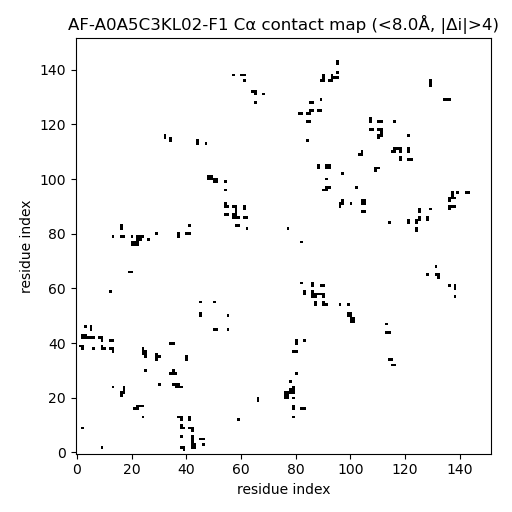SER A C 1
ATOM 627 O O . SER A 1 79 ? -5.682 1.236 5.041 1.00 93.81 79 SER A O 1
ATOM 629 N N . GLY A 1 80 ? -6.961 2.987 4.442 1.00 96.75 80 GLY A N 1
ATOM 630 C CA . GLY A 1 80 ? -6.517 2.991 3.044 1.00 96.75 80 GLY A CA 1
ATOM 631 C C . GLY A 1 80 ? -5.009 3.217 2.906 1.00 96.75 80 GLY A C 1
ATOM 632 O O . GLY A 1 80 ? -4.366 2.572 2.082 1.00 96.75 80 GLY A O 1
ATOM 633 N N . HIS A 1 81 ? -4.427 4.070 3.757 1.00 97.81 81 HIS A N 1
ATOM 634 C CA . HIS A 1 81 ? -2.979 4.303 3.809 1.00 97.81 81 HIS A CA 1
ATOM 635 C C . HIS A 1 81 ? -2.226 3.022 4.162 1.00 97.81 81 HIS A C 1
ATOM 637 O O . HIS A 1 81 ? -1.259 2.676 3.493 1.00 97.81 81 HIS A O 1
ATOM 643 N N . SER A 1 82 ? -2.701 2.296 5.178 1.00 96.69 82 SER A N 1
ATOM 644 C CA . SER A 1 82 ? -2.073 1.054 5.637 1.00 96.69 82 SER A CA 1
ATOM 645 C C . SER A 1 82 ? -2.216 -0.068 4.609 1.00 96.69 82 SER A C 1
ATOM 647 O O . SER A 1 82 ? -1.233 -0.740 4.319 1.00 96.69 82 SER A O 1
ATOM 649 N N . LEU A 1 83 ? -3.397 -0.222 3.996 1.00 97.38 83 LEU A N 1
ATOM 650 C CA . LEU A 1 83 ? -3.608 -1.196 2.920 1.00 97.38 83 LEU A CA 1
ATOM 651 C C . LEU A 1 83 ? -2.699 -0.923 1.724 1.00 97.38 83 LEU A C 1
ATOM 653 O O . LEU A 1 83 ? -2.063 -1.845 1.2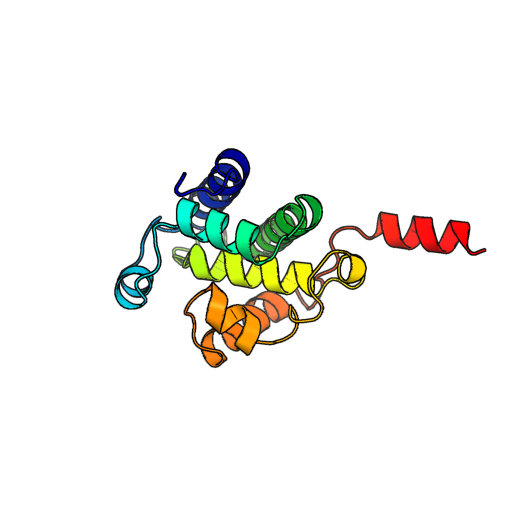22 1.00 97.38 83 LEU A O 1
ATOM 657 N N . PHE A 1 84 ? -2.612 0.334 1.276 1.00 98.25 84 PHE A N 1
ATOM 658 C CA . PHE A 1 84 ? -1.744 0.675 0.153 1.00 98.25 84 PHE A CA 1
ATOM 659 C C . PHE A 1 84 ? -0.274 0.384 0.466 1.00 98.25 84 PHE A C 1
ATOM 661 O O . PHE A 1 84 ? 0.405 -0.228 -0.355 1.00 98.25 84 PHE A O 1
ATOM 668 N N . MET A 1 85 ? 0.195 0.774 1.656 1.00 97.69 85 MET A N 1
ATOM 669 C CA . MET A 1 85 ? 1.561 0.487 2.097 1.00 97.69 85 MET A CA 1
ATOM 670 C C . MET A 1 85 ? 1.838 -1.013 2.129 1.00 97.69 85 MET A C 1
ATOM 672 O O . MET A 1 85 ? 2.794 -1.457 1.505 1.00 97.69 85 MET A O 1
ATOM 676 N N . GLY A 1 86 ? 0.976 -1.800 2.771 1.00 97.38 86 GLY A N 1
ATOM 677 C CA . GLY A 1 86 ? 1.155 -3.245 2.863 1.00 97.38 86 GLY A CA 1
ATOM 678 C C . GLY A 1 86 ? 1.134 -3.938 1.501 1.00 97.38 86 GLY A C 1
ATOM 679 O O . GLY A 1 86 ? 2.047 -4.695 1.181 1.00 97.38 86 GLY A O 1
ATOM 680 N N . GLY A 1 87 ? 0.164 -3.609 0.643 1.00 97.94 87 GLY A N 1
ATOM 681 C CA . GLY A 1 87 ? 0.114 -4.135 -0.722 1.00 97.94 87 GLY A CA 1
ATOM 682 C C . GLY A 1 87 ? 1.366 -3.785 -1.535 1.00 97.94 87 GLY A C 1
ATOM 683 O O . GLY A 1 87 ? 1.893 -4.637 -2.252 1.00 97.94 87 GLY A O 1
ATOM 684 N N . LEU A 1 88 ? 1.870 -2.551 -1.410 1.00 98.06 88 LEU A N 1
ATOM 685 C CA . LEU A 1 88 ? 3.073 -2.109 -2.114 1.00 98.06 88 LEU A CA 1
ATOM 686 C C . LEU A 1 88 ? 4.339 -2.784 -1.574 1.00 98.06 88 LEU A C 1
ATOM 688 O O . LEU A 1 88 ? 5.169 -3.221 -2.367 1.00 98.06 88 LEU A O 1
ATOM 692 N N . MET A 1 89 ? 4.472 -2.925 -0.254 1.00 97.19 89 MET A N 1
ATOM 693 C CA . MET A 1 89 ? 5.586 -3.642 0.373 1.00 97.19 89 MET A CA 1
ATOM 694 C C . MET A 1 89 ? 5.622 -5.112 -0.067 1.00 97.19 89 MET A C 1
ATOM 696 O O . MET A 1 89 ? 6.682 -5.603 -0.449 1.00 97.19 89 MET A O 1
ATOM 700 N N . LEU A 1 90 ? 4.474 -5.801 -0.099 1.00 96.50 90 LEU A N 1
ATOM 701 C CA . LEU A 1 90 ? 4.390 -7.179 -0.603 1.00 96.50 90 LEU A CA 1
ATOM 702 C C . LEU A 1 90 ? 4.754 -7.264 -2.089 1.00 96.50 90 LEU A C 1
ATOM 704 O O . LEU A 1 90 ? 5.514 -8.146 -2.481 1.00 96.50 90 LEU A O 1
ATOM 708 N N . ALA A 1 91 ? 4.280 -6.324 -2.912 1.00 96.69 91 ALA A N 1
ATOM 709 C CA . ALA A 1 91 ? 4.637 -6.273 -4.329 1.00 96.69 91 ALA A CA 1
ATOM 710 C C . ALA A 1 91 ? 6.144 -6.046 -4.545 1.00 96.69 91 ALA A C 1
ATOM 712 O O . ALA A 1 91 ? 6.735 -6.656 -5.433 1.00 96.69 91 ALA A O 1
ATOM 713 N N . CYS A 1 92 ? 6.784 -5.214 -3.718 1.00 95.00 92 CYS A N 1
ATOM 714 C CA . CYS A 1 92 ? 8.238 -5.032 -3.718 1.00 95.00 92 CYS A CA 1
ATOM 715 C C . CYS A 1 92 ? 8.998 -6.286 -3.247 1.00 95.00 92 CYS A C 1
ATOM 717 O O . CYS A 1 92 ? 10.159 -6.473 -3.620 1.00 95.00 92 CYS A O 1
ATOM 719 N N . SER A 1 93 ? 8.354 -7.152 -2.462 1.00 93.44 93 SER A N 1
ATOM 720 C CA . SER A 1 93 ? 8.910 -8.431 -2.014 1.00 93.44 93 SER A CA 1
ATOM 721 C C . SER A 1 93 ? 8.756 -9.564 -3.037 1.00 93.44 93 SER A C 1
ATOM 723 O O . SER A 1 93 ? 9.517 -10.530 -2.945 1.00 93.44 93 SER A O 1
ATOM 725 N N . ASP A 1 94 ? 7.867 -9.450 -4.038 1.00 92.88 94 ASP A N 1
ATOM 726 C CA . ASP A 1 94 ? 7.730 -10.439 -5.125 1.00 92.88 94 ASP A CA 1
ATOM 727 C C . ASP A 1 94 ? 9.081 -10.609 -5.856 1.00 92.88 94 ASP A C 1
ATOM 729 O O . ASP A 1 94 ? 9.568 -9.653 -6.474 1.00 92.88 94 ASP A O 1
ATOM 733 N N . PRO A 1 95 ? 9.692 -11.813 -5.843 1.00 89.44 95 PRO A N 1
ATOM 734 C CA . PRO A 1 95 ? 10.992 -12.070 -6.467 1.00 89.44 95 PRO A CA 1
ATOM 735 C C . PRO A 1 95 ? 11.096 -11.631 -7.933 1.00 89.44 95 PRO A C 1
ATOM 737 O O . PRO A 1 95 ? 12.169 -11.230 -8.383 1.00 89.44 95 PRO A O 1
ATOM 740 N N . HIS A 1 96 ? 9.990 -11.648 -8.678 1.00 88.69 96 HIS A N 1
ATOM 741 C CA . HIS A 1 96 ? 9.965 -11.281 -10.098 1.00 88.69 96 HIS A CA 1
ATOM 742 C C . HIS A 1 96 ? 9.887 -9.772 -10.337 1.00 88.69 96 HIS A C 1
ATOM 744 O O . HIS A 1 96 ? 10.067 -9.313 -11.469 1.00 88.69 96 HIS A O 1
ATOM 750 N N . LEU A 1 97 ? 9.586 -9.002 -9.293 1.00 90.62 97 LEU A N 1
ATOM 751 C CA . LEU A 1 97 ? 9.490 -7.546 -9.330 1.00 90.62 97 LEU A CA 1
ATOM 752 C C . LEU A 1 97 ? 10.675 -6.869 -8.638 1.00 90.62 97 LEU A C 1
ATOM 754 O O . LEU A 1 97 ? 10.901 -5.684 -8.867 1.00 90.62 97 LEU A O 1
ATOM 758 N N . GLN A 1 98 ? 11.480 -7.609 -7.870 1.00 86.19 98 GLN A N 1
ATOM 759 C CA . GLN A 1 98 ? 12.611 -7.068 -7.106 1.00 86.19 98 GLN A CA 1
ATOM 760 C C . GLN A 1 98 ? 13.626 -6.286 -7.951 1.00 86.19 98 GLN A C 1
ATOM 762 O O . GLN A 1 98 ? 14.146 -5.271 -7.501 1.00 86.19 98 GLN A O 1
ATOM 767 N N . ALA A 1 99 ? 13.879 -6.705 -9.194 1.00 86.81 99 ALA A N 1
ATOM 768 C CA . ALA A 1 99 ? 14.783 -5.985 -10.097 1.00 86.81 99 ALA A CA 1
ATOM 769 C C . ALA A 1 99 ? 14.253 -4.599 -10.525 1.00 86.81 99 ALA A C 1
ATOM 771 O O . ALA A 1 99 ? 14.997 -3.804 -11.094 1.00 86.81 99 ALA A O 1
ATOM 772 N N . MET A 1 100 ? 12.968 -4.321 -10.292 1.00 87.75 100 MET A N 1
ATOM 773 C CA . MET A 1 100 ? 12.284 -3.087 -10.683 1.00 87.75 100 MET A CA 1
ATOM 774 C C . MET A 1 100 ? 12.093 -2.101 -9.524 1.00 87.75 100 MET A C 1
ATOM 776 O O . MET A 1 100 ? 11.540 -1.024 -9.743 1.00 87.75 100 MET A O 1
ATOM 780 N N . VAL A 1 101 ?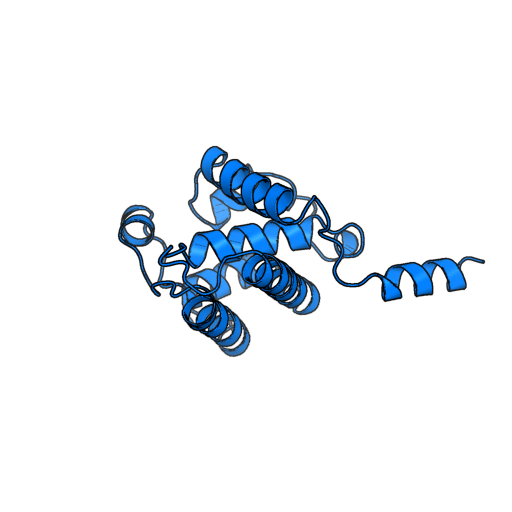 12.495 -2.464 -8.304 1.00 88.62 101 VAL A N 1
ATOM 781 C CA . VAL A 1 101 ? 12.279 -1.656 -7.095 1.00 88.62 101 VAL A CA 1
ATOM 782 C C . VAL A 1 101 ? 13.606 -1.273 -6.448 1.00 88.62 101 VAL A C 1
ATOM 784 O O . VAL A 1 101 ? 14.646 -1.876 -6.706 1.00 88.62 101 VAL A O 1
ATOM 787 N N . SER A 1 102 ? 13.575 -0.248 -5.597 1.00 85.56 102 SER A N 1
ATOM 788 C CA . SER A 1 102 ? 14.740 0.151 -4.804 1.00 85.56 102 SER A CA 1
ATOM 789 C C . SER A 1 102 ? 15.236 -1.013 -3.940 1.00 85.56 102 SER A C 1
ATOM 791 O O . SER A 1 102 ? 14.439 -1.676 -3.279 1.00 85.56 102 SER A O 1
ATOM 793 N N . GLY A 1 103 ? 16.555 -1.223 -3.863 1.00 83.19 103 GLY A N 1
ATOM 794 C CA . GLY A 1 103 ? 17.142 -2.237 -2.974 1.00 83.19 103 GLY A CA 1
ATOM 795 C C . GLY A 1 103 ? 16.795 -2.024 -1.493 1.00 83.19 103 GLY A C 1
ATOM 796 O O . GLY A 1 103 ? 16.742 -2.982 -0.724 1.00 83.19 103 GLY A O 1
ATOM 797 N N . ASN A 1 104 ? 16.471 -0.784 -1.111 1.00 87.62 104 ASN A N 1
ATOM 798 C CA . ASN A 1 104 ? 16.047 -0.428 0.243 1.00 87.62 104 ASN A CA 1
ATOM 799 C C . ASN A 1 104 ? 14.576 -0.768 0.529 1.00 87.62 104 ASN A C 1
ATOM 801 O O . ASN A 1 104 ? 14.168 -0.704 1.682 1.00 87.62 104 ASN A O 1
ATOM 805 N N . ALA A 1 105 ? 13.786 -1.183 -0.470 1.00 86.50 105 ALA A N 1
ATOM 806 C CA . ALA A 1 105 ? 12.366 -1.518 -0.313 1.00 86.50 105 ALA A CA 1
ATOM 807 C C . ALA A 1 105 ? 12.104 -2.734 0.602 1.00 86.50 105 ALA A C 1
ATOM 809 O O . ALA A 1 105 ? 10.954 -3.054 0.888 1.00 86.50 105 ALA A O 1
ATOM 810 N N . ARG A 1 106 ? 13.160 -3.402 1.084 1.00 81.94 106 ARG A N 1
ATOM 811 C CA . ARG A 1 106 ? 13.098 -4.452 2.114 1.00 81.94 106 ARG A CA 1
ATOM 812 C C . ARG A 1 106 ? 13.267 -3.926 3.545 1.00 81.94 106 ARG A C 1
ATOM 814 O O . ARG A 1 106 ? 13.171 -4.704 4.483 1.00 81.94 106 ARG A O 1
ATOM 821 N N . SER A 1 107 ? 13.582 -2.644 3.714 1.00 88.94 107 SER A N 1
ATOM 822 C CA . SER A 1 107 ? 13.859 -2.032 5.013 1.00 88.94 107 SER A CA 1
ATOM 823 C C . SER A 1 107 ? 12.613 -1.350 5.571 1.00 88.94 107 SER A C 1
ATOM 825 O O . SER A 1 107 ? 12.036 -0.488 4.906 1.00 88.94 107 SER A O 1
ATOM 827 N N . ALA A 1 108 ? 12.228 -1.673 6.807 1.00 88.88 108 ALA A N 1
ATOM 828 C CA . ALA A 1 108 ? 11.160 -0.963 7.509 1.00 88.88 108 ALA A CA 1
ATOM 829 C C . ALA A 1 108 ? 11.490 0.532 7.668 1.00 88.88 108 ALA A C 1
ATOM 831 O O . ALA A 1 108 ? 10.626 1.375 7.433 1.00 88.88 108 ALA A O 1
ATOM 832 N N . ALA A 1 109 ? 12.755 0.875 7.938 1.00 91.88 109 ALA A N 1
ATOM 833 C CA . ALA A 1 109 ? 13.217 2.262 8.032 1.00 91.88 109 ALA A CA 1
ATOM 834 C C . ALA A 1 109 ? 12.985 3.053 6.729 1.00 91.88 109 ALA A C 1
ATOM 836 O O . ALA A 1 109 ? 12.550 4.201 6.764 1.00 91.88 109 ALA A O 1
ATOM 837 N N . TYR A 1 110 ? 13.188 2.421 5.566 1.00 94.00 110 TYR A N 1
ATOM 838 C CA . TYR A 1 110 ? 12.900 3.053 4.272 1.00 94.00 110 TYR A CA 1
ATOM 839 C C . TYR A 1 110 ? 11.415 3.415 4.138 1.00 94.00 110 TYR A C 1
ATOM 841 O O . TYR A 1 110 ? 11.064 4.512 3.708 1.00 94.00 110 TYR A O 1
ATOM 849 N N . TRP A 1 111 ? 10.526 2.509 4.541 1.00 96.06 111 TRP A N 1
ATOM 850 C CA . TRP A 1 111 ? 9.086 2.749 4.486 1.00 96.06 111 TRP A CA 1
ATOM 851 C C . TRP A 1 111 ? 8.595 3.708 5.574 1.00 96.06 111 TRP A C 1
ATOM 853 O O . TRP A 1 111 ? 7.631 4.442 5.339 1.00 96.06 111 TRP A O 1
ATOM 863 N N . ASN A 1 112 ? 9.260 3.751 6.731 1.00 96.00 112 ASN A N 1
ATOM 864 C CA . ASN A 1 112 ? 8.981 4.698 7.808 1.00 96.00 112 ASN A CA 1
ATOM 865 C C . ASN A 1 112 ? 9.167 6.141 7.329 1.00 96.00 112 ASN A C 1
ATOM 867 O O . ASN A 1 112 ? 8.245 6.946 7.461 1.00 96.00 112 ASN A O 1
ATOM 871 N N . GLU A 1 113 ? 10.302 6.437 6.692 1.00 94.31 113 GLU A N 1
ATOM 872 C CA . GLU A 1 113 ? 10.610 7.779 6.180 1.00 94.31 113 GLU A CA 1
ATOM 873 C C . GLU A 1 113 ? 9.573 8.271 5.161 1.00 94.31 113 GLU A C 1
ATOM 875 O O . GLU A 1 113 ? 9.216 9.449 5.139 1.00 94.31 113 GLU A O 1
ATOM 880 N N . ILE A 1 114 ? 9.059 7.361 4.331 1.00 94.31 114 ILE A N 1
ATOM 881 C CA . ILE A 1 114 ? 8.121 7.686 3.250 1.00 94.31 114 ILE A CA 1
ATOM 882 C C . ILE A 1 114 ? 6.692 7.841 3.774 1.00 94.31 114 ILE A C 1
ATOM 884 O O . ILE A 1 114 ? 5.950 8.721 3.335 1.00 94.31 114 ILE A O 1
ATOM 888 N N . SER A 1 115 ? 6.280 6.948 4.672 1.00 95.56 115 SER A N 1
ATOM 889 C CA . SER A 1 115 ? 4.875 6.804 5.053 1.00 95.56 115 SER A CA 1
ATOM 890 C C . SER A 1 115 ? 4.518 7.463 6.376 1.00 95.56 115 SER A C 1
ATOM 892 O O . SER A 1 115 ? 3.338 7.711 6.614 1.00 95.56 115 SER A O 1
ATOM 894 N N . LEU A 1 116 ? 5.502 7.752 7.230 1.00 96.06 116 LEU A N 1
ATOM 895 C CA . LEU A 1 116 ? 5.327 8.212 8.611 1.00 96.06 116 LEU A CA 1
ATOM 896 C C . LEU A 1 116 ? 4.662 7.185 9.549 1.00 96.06 116 LEU A C 1
ATOM 898 O O . LEU A 1 116 ? 4.324 7.531 10.680 1.00 96.06 116 LEU A O 1
ATOM 902 N N . PHE A 1 117 ? 4.476 5.933 9.117 1.00 96.62 117 PHE A N 1
ATOM 903 C CA . PHE A 1 117 ? 4.187 4.824 10.033 1.00 96.62 117 PHE A CA 1
ATOM 904 C C . PHE A 1 117 ? 5.465 4.414 10.758 1.00 96.62 117 PHE A C 1
ATOM 906 O O . PHE A 1 117 ? 6.529 4.410 10.144 1.00 96.62 117 PHE A O 1
ATOM 913 N N . SER A 1 118 ? 5.381 4.043 12.035 1.00 96.62 118 SER A N 1
ATOM 914 C CA . SER A 1 118 ? 6.527 3.452 12.739 1.00 96.62 118 SER A CA 1
ATOM 915 C C . SER A 1 118 ? 6.951 2.126 12.098 1.00 96.62 118 SER A C 1
ATOM 917 O O . SER A 1 118 ? 6.148 1.463 11.444 1.00 96.62 118 SER A O 1
ATOM 919 N N . GLU A 1 119 ? 8.207 1.724 12.295 1.00 96.50 119 GLU A N 1
ATOM 920 C CA . GLU A 1 119 ? 8.713 0.447 11.771 1.00 96.50 119 GLU A CA 1
ATOM 921 C C . GLU A 1 119 ? 7.888 -0.743 12.275 1.00 96.50 119 GLU A C 1
ATOM 923 O O . GLU A 1 119 ? 7.489 -1.580 11.476 1.00 96.50 119 GLU A O 1
ATOM 928 N N . THR A 1 120 ? 7.512 -0.752 13.559 1.00 96.44 120 THR A N 1
ATOM 929 C CA . THR A 1 120 ? 6.640 -1.790 14.130 1.00 96.44 120 THR A CA 1
ATOM 930 C C . THR A 1 120 ? 5.283 -1.853 13.433 1.00 96.44 120 THR A C 1
ATOM 932 O O . THR A 1 120 ? 4.819 -2.932 13.091 1.00 96.44 120 THR A O 1
ATOM 935 N N . GLU A 1 121 ? 4.653 -0.708 13.157 1.00 95.56 121 GLU A N 1
ATOM 936 C CA . GLU A 1 121 ? 3.380 -0.698 12.429 1.00 95.56 121 GLU A CA 1
ATOM 937 C C . GLU A 1 121 ? 3.533 -1.198 10.992 1.00 95.56 121 GLU A C 1
ATOM 939 O O . GLU A 1 121 ? 2.612 -1.813 10.463 1.00 95.56 121 GLU A O 1
ATOM 944 N N . LEU A 1 122 ? 4.662 -0.913 10.344 1.00 96.62 122 LEU A N 1
ATOM 945 C CA . LEU A 1 122 ? 4.948 -1.386 8.991 1.00 96.62 122 LEU A CA 1
ATOM 946 C C . LEU A 1 122 ? 5.176 -2.895 8.964 1.00 96.62 122 LEU A C 1
ATOM 948 O O . LEU A 1 122 ? 4.642 -3.560 8.076 1.00 96.62 122 LEU A O 1
ATOM 952 N N . ASP A 1 123 ? 5.897 -3.426 9.949 1.00 95.75 123 ASP A N 1
ATOM 953 C CA . ASP A 1 123 ? 6.080 -4.864 10.130 1.00 95.75 123 ASP A CA 1
ATOM 954 C C . ASP A 1 123 ? 4.734 -5.552 10.387 1.00 95.75 123 ASP A C 1
ATOM 956 O O . ASP A 1 123 ? 4.415 -6.532 9.718 1.00 95.75 123 ASP A O 1
ATOM 960 N N . ASP A 1 124 ? 3.894 -5.006 11.271 1.00 95.75 124 ASP A N 1
ATOM 961 C CA . ASP A 1 124 ? 2.553 -5.539 11.541 1.00 95.75 124 ASP A CA 1
ATOM 962 C C . ASP A 1 124 ? 1.673 -5.513 10.280 1.00 95.75 124 ASP A C 1
ATOM 964 O O . ASP A 1 124 ? 1.005 -6.494 9.953 1.00 95.75 124 ASP A O 1
ATOM 968 N N . ILE A 1 125 ? 1.672 -4.400 9.536 1.00 95.56 125 ILE A N 1
ATOM 969 C CA . ILE A 1 125 ? 0.927 -4.270 8.273 1.00 95.56 125 ILE A CA 1
ATOM 970 C C . ILE A 1 125 ? 1.389 -5.325 7.261 1.00 95.56 125 ILE A C 1
ATOM 972 O O . ILE A 1 125 ? 0.553 -5.952 6.604 1.00 95.56 125 ILE A O 1
ATOM 976 N N . PHE A 1 126 ? 2.704 -5.500 7.116 1.00 95.94 126 PHE A N 1
ATOM 977 C CA . PHE A 1 126 ? 3.286 -6.455 6.183 1.00 95.94 126 PHE A CA 1
ATOM 978 C C . PHE A 1 126 ? 2.953 -7.894 6.576 1.00 95.94 126 PHE A C 1
ATOM 980 O O . PHE A 1 126 ? 2.414 -8.632 5.752 1.00 95.94 126 PHE A O 1
ATOM 987 N N . ASN A 1 127 ? 3.246 -8.274 7.822 1.00 96.12 127 ASN A N 1
ATOM 988 C CA . ASN A 1 127 ? 3.093 -9.642 8.310 1.00 96.12 127 ASN A CA 1
ATOM 989 C C . ASN A 1 127 ? 1.630 -10.080 8.268 1.00 96.12 127 ASN A C 1
ATOM 991 O O . ASN A 1 127 ? 1.349 -11.142 7.724 1.00 96.12 127 ASN A O 1
ATOM 995 N N . ASN A 1 128 ? 0.697 -9.230 8.710 1.00 95.00 128 ASN A N 1
ATOM 996 C CA . ASN A 1 128 ? -0.729 -9.558 8.671 1.00 95.00 128 ASN A CA 1
ATOM 997 C C . ASN A 1 128 ? -1.206 -9.854 7.240 1.00 95.00 128 ASN A C 1
ATOM 999 O O . ASN A 1 128 ? -1.834 -10.876 6.994 1.00 95.00 128 ASN A O 1
ATOM 1003 N N . LEU A 1 129 ? -0.883 -8.998 6.261 1.00 95.62 129 LEU A N 1
ATOM 1004 C CA . LEU A 1 129 ? -1.291 -9.255 4.874 1.00 95.62 129 LEU A CA 1
ATOM 1005 C C . LEU A 1 129 ? -0.557 -10.449 4.252 1.00 95.62 129 LEU A C 1
ATOM 1007 O O . LEU A 1 129 ? -1.133 -11.148 3.422 1.00 95.62 129 LEU A O 1
ATOM 1011 N N . TYR A 1 130 ? 0.709 -10.667 4.610 1.00 96.56 130 TYR A N 1
ATOM 1012 C CA . TYR A 1 130 ? 1.477 -11.814 4.135 1.00 96.56 130 TYR A CA 1
ATOM 1013 C C . TYR A 1 130 ? 0.872 -13.132 4.631 1.00 96.56 130 TYR A C 1
ATOM 1015 O O . TYR A 1 130 ? 0.701 -14.057 3.838 1.00 96.56 130 TYR A O 1
ATOM 1023 N N . GLU A 1 131 ? 0.521 -13.198 5.916 1.00 96.75 131 GLU A N 1
ATOM 1024 C CA . GLU A 1 131 ? -0.116 -14.355 6.551 1.00 96.75 131 GLU A CA 1
ATOM 1025 C C . GLU A 1 131 ? -1.506 -14.624 5.974 1.00 96.75 131 GLU A C 1
ATOM 1027 O O . GLU A 1 131 ? -1.794 -15.756 5.592 1.00 96.75 131 GLU A O 1
ATOM 1032 N N . GLU A 1 132 ? -2.333 -13.589 5.815 1.00 95.19 132 GLU A N 1
ATOM 1033 C CA . GLU A 1 132 ? -3.658 -13.713 5.193 1.00 95.19 132 GLU A CA 1
ATOM 1034 C C . GLU A 1 132 ? -3.562 -14.251 3.758 1.00 95.19 132 GLU A C 1
ATOM 1036 O O . GLU A 1 132 ? -4.389 -15.044 3.321 1.00 95.19 132 GLU A O 1
ATOM 1041 N N . LEU A 1 133 ? -2.515 -13.881 3.018 1.00 96.19 133 LEU A N 1
ATOM 1042 C CA . LEU A 1 133 ? -2.264 -14.394 1.670 1.00 96.19 133 LEU A CA 1
ATOM 1043 C C . LEU A 1 133 ? -1.559 -15.762 1.640 1.00 96.19 133 LEU A C 1
ATOM 1045 O O . LEU A 1 133 ? -1.156 -16.193 0.556 1.00 96.19 133 LEU A O 1
ATOM 1049 N N . ASP A 1 134 ? -1.387 -16.432 2.784 1.00 95.38 134 ASP A N 1
ATOM 1050 C CA . ASP A 1 134 ? -0.654 -17.701 2.926 1.00 95.38 134 ASP A CA 1
ATOM 1051 C C . ASP A 1 134 ? 0.760 -17.631 2.305 1.00 95.38 134 ASP A C 1
ATOM 1053 O O . ASP A 1 134 ? 1.254 -18.546 1.645 1.00 95.38 134 ASP A O 1
ATOM 1057 N N . GLY A 1 135 ? 1.391 -16.455 2.405 1.00 93.38 135 GLY A N 1
ATOM 1058 C CA . GLY A 1 135 ? 2.681 -16.137 1.793 1.00 93.38 135 GLY A CA 1
ATOM 1059 C C . GLY A 1 135 ? 2.697 -16.072 0.258 1.00 93.38 135 GLY A C 1
ATOM 1060 O O . GLY A 1 135 ? 3.751 -15.832 -0.340 1.00 93.38 135 GLY A O 1
ATOM 1061 N N . ASN A 1 136 ? 1.557 -16.242 -0.421 1.00 93.06 136 ASN A N 1
ATOM 1062 C CA . ASN A 1 136 ? 1.473 -16.232 -1.881 1.00 93.06 136 ASN A CA 1
ATOM 1063 C C . ASN A 1 136 ? 1.428 -14.806 -2.458 1.00 93.06 136 ASN A C 1
ATOM 1065 O O . ASN A 1 136 ? 0.393 -14.303 -2.915 1.00 93.06 136 ASN A O 1
ATOM 1069 N N . ILE A 1 137 ? 2.603 -14.177 -2.493 1.00 93.19 137 ILE A N 1
ATOM 1070 C CA . ILE A 1 137 ? 2.791 -12.808 -2.992 1.00 93.19 137 ILE A CA 1
ATOM 1071 C C . ILE A 1 137 ? 3.182 -12.722 -4.475 1.00 93.19 137 ILE A C 1
ATOM 1073 O O . ILE A 1 137 ? 3.363 -11.624 -4.997 1.00 93.19 137 ILE A O 1
ATOM 1077 N N . VAL A 1 138 ? 3.301 -13.855 -5.178 1.00 93.31 138 VAL A N 1
ATOM 1078 C CA . VAL A 1 138 ? 3.660 -13.862 -6.605 1.00 93.31 138 VAL A CA 1
ATOM 1079 C C . VAL A 1 138 ? 2.451 -13.460 -7.447 1.00 93.31 138 VAL A C 1
ATOM 1081 O O . VAL A 1 138 ? 1.411 -14.137 -7.467 1.00 93.31 138 VAL A O 1
ATOM 1084 N N . VAL A 1 139 ? 2.586 -12.355 -8.181 1.00 89.88 139 VAL A N 1
ATOM 1085 C CA . VAL A 1 139 ? 1.488 -11.816 -9.001 1.00 89.88 139 VAL A CA 1
ATOM 1086 C C . VAL A 1 139 ? 1.594 -12.234 -10.464 1.00 89.88 139 VAL A C 1
ATOM 1088 O O . VAL A 1 139 ? 0.580 -12.577 -11.074 1.00 89.88 139 VAL A O 1
ATOM 1091 N N . PHE A 1 140 ? 2.805 -12.253 -11.029 1.00 83.06 140 PHE A N 1
ATOM 1092 C CA . PHE A 1 140 ? 3.033 -12.502 -12.460 1.00 83.06 140 PHE A CA 1
ATOM 1093 C C . PHE A 1 140 ? 3.879 -13.763 -12.721 1.00 83.06 140 PHE A C 1
ATOM 1095 O O . PHE A 1 140 ? 5.017 -13.656 -13.186 1.00 83.06 140 PHE A O 1
ATOM 1102 N N . PRO A 1 141 ? 3.335 -14.971 -12.490 1.00 69.31 141 PRO A N 1
ATOM 1103 C CA . PRO A 1 141 ? 4.085 -16.222 -12.633 1.00 69.31 141 PRO A CA 1
ATOM 1104 C C . PRO A 1 141 ? 4.519 -16.515 -14.082 1.00 69.31 141 PRO A C 1
ATOM 1106 O O . PRO A 1 141 ? 5.535 -17.168 -14.311 1.00 69.31 141 PRO A O 1
ATOM 1109 N N . SER A 1 142 ? 3.798 -16.000 -15.087 1.00 64.38 142 SER A N 1
ATOM 1110 C CA . SER A 1 142 ? 4.100 -16.254 -16.504 1.00 64.38 142 SER A CA 1
ATOM 1111 C C . SER A 1 142 ? 5.390 -15.594 -16.997 1.00 64.38 142 SER A C 1
ATOM 1113 O O . SER A 1 142 ? 5.989 -16.086 -17.950 1.00 64.38 142 SER A O 1
ATOM 1115 N N . TYR A 1 143 ? 5.852 -14.517 -16.353 1.00 56.06 143 TYR A N 1
ATOM 1116 C CA . TYR A 1 143 ? 7.122 -13.875 -16.705 1.00 56.06 143 TYR A CA 1
ATOM 1117 C C . TYR A 1 143 ? 8.320 -14.728 -16.260 1.00 56.06 143 TYR A C 1
ATOM 1119 O O . TYR A 1 143 ? 9.288 -14.861 -17.001 1.00 56.06 143 TYR A O 1
ATOM 1127 N N . ALA A 1 144 ? 8.211 -15.375 -15.097 1.00 53.59 144 ALA A N 1
ATOM 1128 C CA . ALA A 1 144 ? 9.200 -16.323 -14.587 1.00 53.59 144 ALA A CA 1
ATOM 1129 C C . ALA A 1 144 ? 9.337 -17.541 -15.510 1.00 53.59 144 ALA A C 1
ATOM 1131 O O . ALA A 1 144 ? 10.425 -17.851 -15.989 1.00 53.59 144 ALA A O 1
ATOM 1132 N N . ALA A 1 145 ? 8.198 -18.146 -15.860 1.00 57.09 145 ALA A N 1
ATOM 1133 C CA . ALA A 1 145 ? 8.144 -19.283 -16.773 1.00 57.09 145 ALA A CA 1
ATOM 1134 C C . ALA A 1 145 ? 8.625 -18.934 -18.197 1.00 57.09 145 ALA A C 1
ATOM 1136 O O . ALA A 1 145 ? 9.139 -19.796 -18.908 1.00 57.09 145 ALA A O 1
ATOM 1137 N N . ALA A 1 146 ? 8.460 -17.682 -18.639 1.00 58.31 146 ALA A N 1
ATOM 1138 C CA . ALA A 1 146 ? 8.983 -17.214 -19.922 1.00 58.31 146 ALA A CA 1
ATOM 1139 C C . ALA A 1 146 ? 10.507 -16.996 -19.894 1.00 58.31 146 ALA A C 1
ATOM 1141 O O . ALA A 1 146 ? 11.173 -17.304 -20.879 1.00 58.31 146 ALA A O 1
ATOM 1142 N N . LEU A 1 147 ? 11.067 -16.516 -18.777 1.00 55.53 147 LEU A N 1
ATOM 1143 C CA . LEU A 1 147 ? 12.514 -16.352 -18.599 1.00 55.53 147 LEU A CA 1
ATOM 1144 C C . LEU A 1 147 ? 13.247 -17.694 -18.462 1.00 55.53 147 LEU A C 1
ATOM 1146 O O . LEU A 1 147 ? 14.306 -17.868 -19.058 1.00 55.53 147 LEU A O 1
ATOM 1150 N N . GLU A 1 148 ? 12.674 -18.669 -17.753 1.00 58.84 148 GLU A N 1
ATOM 1151 C CA . GLU A 1 148 ? 13.235 -20.028 -17.675 1.00 58.84 148 GLU A CA 1
ATOM 1152 C C . GLU A 1 148 ? 13.276 -20.725 -19.042 1.00 58.84 148 GLU A C 1
ATOM 1154 O O . GLU A 1 148 ? 14.220 -21.451 -19.339 1.00 58.84 148 GLU A O 1
ATOM 1159 N N . LYS A 1 149 ? 12.286 -20.471 -19.907 1.00 54.69 149 LYS A N 1
ATOM 1160 C CA . LYS A 1 149 ? 12.256 -20.990 -21.286 1.00 54.69 149 LYS A CA 1
ATOM 1161 C C . LYS A 1 149 ? 13.241 -20.315 -22.241 1.00 54.69 149 LYS A C 1
ATOM 1163 O O . LYS A 1 149 ? 13.456 -20.845 -23.321 1.00 54.69 149 LYS A O 1
ATOM 1168 N N . LEU A 1 150 ? 13.781 -19.147 -21.892 1.00 56.28 150 LEU A N 1
ATOM 1169 C CA . LEU A 1 150 ? 14.798 -18.451 -22.692 1.00 56.28 150 LEU A CA 1
ATOM 1170 C C . LEU A 1 150 ? 16.228 -18.854 -22.300 1.00 56.28 150 LEU A C 1
ATOM 1172 O O . LEU A 1 150 ? 17.148 -18.647 -23.086 1.00 56.28 150 LEU A O 1
ATOM 1176 N N . ASN A 1 151 ? 16.405 -19.411 -21.099 1.00 56.22 151 ASN A N 1
ATOM 1177 C CA . ASN A 1 151 ? 17.695 -19.855 -20.564 1.00 56.22 151 ASN A CA 1
ATOM 1178 C C . ASN A 1 151 ? 17.940 -21.371 -20.716 1.00 56.22 151 ASN A C 1
ATOM 1180 O O . ASN A 1 151 ? 18.994 -21.847 -20.299 1.00 56.22 151 ASN A O 1
ATOM 1184 N N . ASN A 1 152 ? 16.987 -22.105 -21.301 1.00 48.41 152 ASN A N 1
ATOM 1185 C CA . ASN A 1 152 ? 17.064 -23.527 -21.659 1.00 48.41 152 ASN A CA 1
ATOM 1186 C C . ASN A 1 152 ? 16.935 -23.692 -23.176 1.00 48.41 152 ASN A C 1
ATOM 1188 O O . ASN A 1 152 ? 17.492 -24.680 -23.702 1.00 48.41 152 ASN A O 1
#

pLDDT: mean 91.15, std 11.03, range [48.41, 98.5]

Organism: Coprinopsis marcescibilis (NCBI:txid230819)